Protein AF-A0A7V9KD60-F1 (afdb_monomer)

pLDDT: mean 79.86, std 10.66, range [52.03, 97.44]

Mean predicted aligned error: 8.96 Å

Secondary structure (DSSP, 8-state):
-HHHHHHHHHHHHHHHHHHHHHHHHHHHTTTTSHHHHHHHHHHHT-SSHHHHHHHHHHHHHHHHHHHHHHHHHHHHHHHHHHHHHHHHTT-

Radius of gyration: 18.86 Å; Cα contacts (8 Å, |Δi|>4): 21; chains: 1; bounding box: 43×29×52 Å

Foldseek 3Di:
DVVVVVVVVVCVVCVVVLVVVLVVVCVVVCVCPDVVVVLLVVLVPDPDPVSSVVSVVVSVVVVVVVSVVSSVVVVVVVVVVVVVVVVVVVD

Structure (mmCIF, N/CA/C/O backbone):
data_AF-A0A7V9KD60-F1
#
_entry.id   AF-A0A7V9KD60-F1
#
loop_
_atom_site.group_PDB
_atom_site.id
_atom_site.type_symbol
_atom_site.label_atom_id
_atom_site.label_alt_id
_atom_site.label_comp_id
_atom_site.label_asym_id
_atom_site.label_entity_id
_atom_site.label_seq_id
_atom_site.pdbx_PDB_ins_code
_atom_site.Cartn_x
_atom_site.Cartn_y
_atom_site.Cartn_z
_atom_site.occupancy
_atom_site.B_iso_or_equiv
_atom_site.auth_seq_id
_atom_site.auth_comp_id
_atom_site.auth_asym_id
_atom_site.auth_atom_id
_atom_site.pdbx_PDB_model_num
ATOM 1 N N . PRO A 1 1 ? 26.747 17.165 -9.756 1.00 65.50 1 PRO A N 1
ATOM 2 C CA . PRO A 1 1 ? 25.585 18.057 -9.506 1.00 65.50 1 PRO A CA 1
ATOM 3 C C . PRO A 1 1 ? 24.591 18.065 -10.678 1.00 65.50 1 PRO A C 1
ATOM 5 O O . PRO A 1 1 ? 23.490 17.560 -10.515 1.00 65.50 1 PRO A O 1
ATOM 8 N N . GLU A 1 2 ? 25.004 18.502 -11.872 1.00 76.25 2 GLU A N 1
ATOM 9 C CA . GLU A 1 2 ? 24.107 18.643 -13.040 1.00 76.25 2 GLU A CA 1
ATOM 10 C C . GLU A 1 2 ? 23.494 17.323 -13.541 1.00 76.25 2 GLU A C 1
ATOM 12 O O . GLU A 1 2 ? 22.331 17.281 -13.943 1.00 76.25 2 GLU A O 1
ATOM 17 N N . ARG A 1 3 ? 24.242 16.210 -13.477 1.00 67.44 3 ARG A N 1
ATOM 18 C CA . ARG A 1 3 ? 23.709 14.879 -13.829 1.00 67.44 3 ARG A CA 1
ATOM 19 C C . ARG A 1 3 ? 22.574 14.435 -12.902 1.00 67.44 3 ARG A C 1
ATOM 21 O O . ARG A 1 3 ? 21.594 13.873 -13.375 1.00 67.44 3 ARG A O 1
ATOM 28 N N . LEU A 1 4 ? 22.689 14.721 -11.604 1.00 57.81 4 LEU A N 1
ATOM 29 C CA . LEU A 1 4 ? 21.653 14.393 -10.622 1.00 57.81 4 LEU A CA 1
ATOM 30 C C . LEU A 1 4 ? 20.399 15.244 -10.851 1.00 57.81 4 LEU A C 1
ATOM 32 O O . LEU A 1 4 ? 19.296 14.717 -10.854 1.00 57.81 4 LEU A O 1
ATOM 36 N N . GLU A 1 5 ? 20.571 16.536 -11.112 1.00 70.19 5 GLU A N 1
ATOM 37 C CA . GLU A 1 5 ? 19.475 17.475 -11.377 1.00 70.19 5 GLU A CA 1
ATOM 38 C C . GLU A 1 5 ? 18.735 17.161 -12.693 1.00 70.19 5 GLU A C 1
ATOM 40 O O . GLU A 1 5 ? 17.516 17.303 -12.812 1.00 70.19 5 GLU A O 1
ATOM 45 N N . THR A 1 6 ? 19.465 16.674 -13.696 1.00 73.94 6 THR A N 1
ATOM 46 C CA . THR A 1 6 ? 18.881 16.183 -14.952 1.00 73.94 6 THR A CA 1
ATOM 47 C C . THR A 1 6 ? 18.100 14.889 -14.731 1.00 73.94 6 THR A C 1
ATOM 49 O O . THR A 1 6 ? 16.951 14.797 -15.160 1.00 73.94 6 THR A O 1
ATOM 52 N N . ALA A 1 7 ? 18.664 13.930 -13.990 1.00 64.81 7 ALA A N 1
ATOM 53 C CA . ALA A 1 7 ? 17.963 12.702 -13.621 1.00 64.81 7 ALA A CA 1
ATOM 54 C C . ALA A 1 7 ? 16.694 12.991 -12.798 1.00 64.81 7 ALA A C 1
ATOM 56 O O . ALA A 1 7 ? 15.634 12.443 -13.085 1.00 64.81 7 ALA A O 1
ATOM 57 N N . GLN A 1 8 ? 16.761 13.917 -11.838 1.00 63.34 8 GLN A N 1
ATOM 58 C CA . GLN A 1 8 ? 15.613 14.342 -11.033 1.00 63.34 8 GLN A CA 1
ATOM 59 C C . GLN A 1 8 ? 14.489 14.945 -11.884 1.00 63.34 8 GLN A C 1
ATOM 61 O O . GLN A 1 8 ? 13.327 14.646 -11.629 1.00 63.34 8 GLN A O 1
ATOM 66 N N . ARG A 1 9 ? 14.801 15.737 -12.919 1.00 74.25 9 ARG A N 1
ATOM 67 C CA . ARG A 1 9 ? 13.786 16.263 -13.853 1.00 74.25 9 ARG A CA 1
ATOM 68 C C . ARG A 1 9 ? 13.114 15.171 -14.676 1.00 74.25 9 ARG A C 1
ATOM 70 O O . ARG A 1 9 ? 11.895 15.195 -14.819 1.00 74.25 9 ARG A O 1
ATOM 77 N N . ILE A 1 10 ? 13.892 14.223 -15.196 1.00 72.75 10 ILE A N 1
ATOM 78 C CA . ILE A 1 10 ? 13.363 13.098 -15.981 1.00 72.75 10 ILE A CA 1
ATOM 79 C C . ILE A 1 10 ? 12.438 12.242 -15.110 1.00 72.75 10 ILE A C 1
ATOM 81 O O . ILE A 1 10 ? 11.313 11.934 -15.511 1.00 72.75 10 ILE A O 1
ATOM 85 N N . VAL A 1 11 ? 12.877 11.925 -13.888 1.00 64.81 11 VAL A N 1
ATOM 86 C CA . VAL A 1 11 ? 12.076 11.183 -12.910 1.00 64.81 11 VAL A CA 1
ATOM 87 C C . VAL A 1 11 ? 10.826 11.969 -12.530 1.00 64.81 11 VAL A C 1
ATOM 89 O O . VAL A 1 11 ? 9.744 11.407 -12.576 1.00 64.81 11 VAL A O 1
ATOM 92 N N . ALA A 1 12 ? 10.924 13.264 -12.227 1.00 66.50 12 ALA A N 1
ATOM 93 C CA . ALA A 1 12 ? 9.763 14.081 -11.870 1.00 66.50 12 ALA A CA 1
ATOM 94 C C . ALA A 1 12 ? 8.718 14.159 -12.998 1.00 66.50 12 ALA A C 1
ATOM 96 O O . ALA A 1 12 ? 7.521 14.179 -12.723 1.00 66.50 12 ALA A O 1
ATOM 97 N N . HIS A 1 13 ? 9.157 14.171 -14.260 1.00 72.31 13 HIS A N 1
ATOM 98 C CA . HIS A 1 13 ? 8.259 14.177 -15.414 1.00 72.31 13 HIS A CA 1
ATOM 99 C C . HIS A 1 13 ? 7.587 12.814 -15.649 1.00 72.31 13 HIS A C 1
ATOM 101 O O . HIS A 1 13 ? 6.424 12.757 -16.043 1.00 72.31 13 HIS A O 1
ATOM 107 N N . SER A 1 14 ? 8.304 11.723 -15.367 1.00 70.75 14 SER A N 1
ATOM 108 C CA . SER A 1 14 ? 7.854 10.348 -15.638 1.00 70.75 14 SER A CA 1
ATOM 109 C C . SER A 1 14 ? 7.128 9.704 -14.449 1.00 70.75 14 SER A C 1
ATOM 111 O O . SER A 1 14 ? 6.290 8.824 -14.629 1.00 70.75 14 SER A O 1
ATOM 113 N N . ALA A 1 15 ? 7.392 10.159 -13.222 1.00 68.31 15 ALA A N 1
ATOM 114 C CA . ALA A 1 15 ? 6.832 9.607 -11.989 1.00 68.31 15 ALA A CA 1
ATOM 115 C C . ALA A 1 15 ? 5.292 9.540 -11.980 1.00 68.31 15 ALA A C 1
ATOM 117 O O . ALA A 1 15 ? 4.761 8.502 -11.589 1.00 68.31 15 ALA A O 1
ATOM 118 N N . PRO A 1 16 ? 4.537 10.548 -12.466 1.00 73.94 16 PRO A N 1
ATOM 119 C CA . PRO A 1 16 ? 3.077 10.455 -12.525 1.00 73.94 16 PRO A CA 1
ATOM 120 C C . PRO A 1 16 ? 2.565 9.379 -13.494 1.00 73.94 16 PRO A C 1
ATOM 122 O O . PRO A 1 16 ? 1.491 8.818 -13.286 1.00 73.94 16 PRO A O 1
ATOM 125 N N . GLN A 1 17 ? 3.298 9.104 -14.577 1.00 71.50 17 GLN A N 1
ATOM 126 C CA . GLN A 1 17 ? 2.960 8.033 -15.521 1.00 71.50 17 GLN A CA 1
ATOM 127 C C . GLN A 1 17 ? 3.252 6.664 -14.904 1.00 71.50 17 GLN A C 1
ATOM 129 O O . GLN A 1 17 ? 2.404 5.779 -14.962 1.00 71.50 17 GLN A O 1
ATOM 134 N N . LEU A 1 18 ? 4.402 6.526 -14.241 1.00 69.75 18 LEU A N 1
ATOM 135 C CA . LEU A 1 18 ? 4.785 5.307 -13.527 1.00 69.75 18 LEU A CA 1
ATOM 136 C C . LEU A 1 18 ? 3.814 4.977 -12.390 1.00 69.75 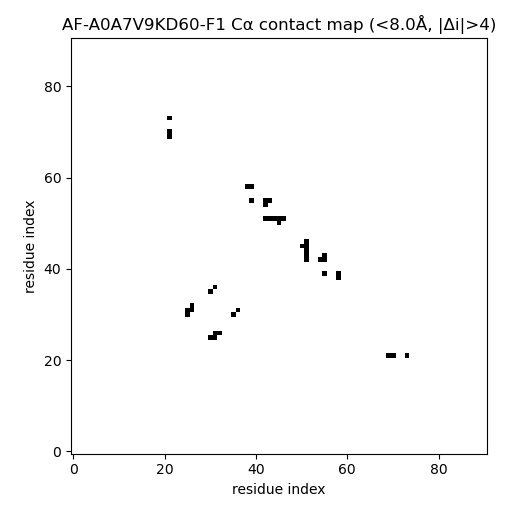18 LEU A C 1
ATOM 138 O O . LEU A 1 18 ? 3.421 3.825 -12.246 1.00 69.75 18 LEU A O 1
ATOM 142 N N . GLN A 1 19 ? 3.364 5.981 -11.632 1.00 70.44 19 GLN A N 1
ATOM 143 C CA . GLN A 1 19 ? 2.361 5.792 -10.582 1.00 70.44 19 GLN A CA 1
ATOM 144 C C . GLN A 1 19 ? 1.035 5.257 -11.139 1.00 70.44 19 GLN A C 1
ATOM 146 O O . GLN A 1 19 ? 0.404 4.419 -10.503 1.00 70.44 19 GLN A O 1
ATOM 151 N N . ARG A 1 20 ? 0.607 5.714 -12.324 1.00 76.56 20 ARG A N 1
ATOM 152 C CA . ARG A 1 20 ? -0.615 5.204 -12.967 1.00 76.56 20 ARG A CA 1
ATOM 153 C C . ARG A 1 20 ? -0.476 3.742 -13.379 1.00 76.56 20 ARG A C 1
ATOM 155 O O . ARG A 1 20 ? -1.338 2.949 -13.028 1.00 76.56 20 ARG A O 1
ATOM 162 N N . ILE A 1 21 ? 0.629 3.385 -14.032 1.00 76.12 21 ILE A N 1
ATOM 163 C CA . ILE A 1 21 ? 0.913 1.996 -14.431 1.00 76.12 21 ILE A CA 1
ATOM 164 C C . ILE A 1 21 ? 0.988 1.086 -13.201 1.00 76.12 21 ILE A C 1
ATOM 166 O O . ILE A 1 21 ? 0.450 -0.016 -13.206 1.00 76.12 21 ILE A O 1
ATOM 170 N N . LEU A 1 22 ? 1.625 1.558 -12.127 1.00 71.56 22 LEU A N 1
ATOM 171 C CA . LEU A 1 22 ? 1.695 0.830 -10.866 1.00 71.56 22 LEU A CA 1
ATOM 172 C C . LEU A 1 22 ? 0.300 0.585 -10.275 1.00 71.56 22 LEU A C 1
ATOM 174 O O . LEU A 1 22 ? 0.010 -0.533 -9.863 1.00 71.56 22 LEU A O 1
ATOM 178 N N . ASN A 1 23 ? -0.566 1.600 -10.260 1.00 73.75 23 ASN A N 1
ATOM 179 C CA . ASN A 1 23 ? -1.940 1.449 -9.780 1.00 73.75 23 ASN A CA 1
ATOM 180 C C . ASN A 1 23 ? -2.721 0.430 -10.623 1.00 73.75 23 ASN A C 1
ATOM 182 O O . ASN A 1 23 ? -3.359 -0.454 -10.061 1.00 73.75 23 ASN A O 1
ATOM 186 N N . GLU A 1 24 ? -2.616 0.502 -11.952 1.00 76.81 24 GLU A N 1
ATOM 187 C CA . GLU A 1 24 ? -3.251 -0.458 -12.865 1.00 76.81 24 GLU A CA 1
ATOM 188 C C . GLU A 1 24 ? -2.736 -1.888 -12.636 1.00 76.81 24 GLU A C 1
ATOM 190 O O . GLU A 1 24 ? -3.519 -2.835 -12.614 1.00 76.81 24 GLU A O 1
ATOM 195 N N . ALA A 1 25 ? -1.431 -2.062 -12.404 1.00 72.12 25 ALA A N 1
ATOM 196 C CA . ALA A 1 25 ? -0.839 -3.365 -12.103 1.00 72.12 25 ALA A CA 1
ATOM 197 C C . ALA A 1 25 ? -1.310 -3.927 -10.749 1.00 72.12 25 ALA A C 1
ATOM 199 O O . ALA A 1 25 ? -1.567 -5.126 -10.634 1.00 72.12 25 ALA A O 1
ATOM 200 N N . LEU A 1 26 ? -1.444 -3.071 -9.731 1.00 73.12 26 LEU A N 1
ATOM 201 C CA . LEU A 1 26 ? -1.965 -3.447 -8.413 1.00 73.12 26 LEU A CA 1
ATOM 202 C C . LEU A 1 26 ? -3.445 -3.853 -8.477 1.00 73.12 26 LEU A C 1
ATOM 204 O O . LEU A 1 26 ? -3.838 -4.825 -7.828 1.00 73.12 26 LEU A O 1
ATOM 208 N N . GLU A 1 27 ? -4.250 -3.149 -9.277 1.00 74.50 27 GLU A N 1
ATOM 209 C CA . GLU A 1 27 ? -5.648 -3.506 -9.546 1.00 74.50 27 GLU A CA 1
ATOM 210 C C . GLU A 1 27 ? -5.754 -4.825 -10.326 1.00 74.50 27 GLU A C 1
ATOM 212 O O . GLU A 1 27 ? -6.496 -5.720 -9.919 1.00 74.50 27 GLU A O 1
ATOM 217 N N . ALA A 1 28 ? -4.978 -4.987 -11.403 1.00 74.75 28 ALA A N 1
ATOM 218 C CA . ALA A 1 28 ? -4.984 -6.190 -12.238 1.00 74.75 28 ALA A CA 1
ATOM 219 C C . ALA A 1 28 ? -4.494 -7.444 -11.497 1.00 74.75 28 ALA A C 1
ATOM 221 O O . ALA A 1 28 ? -4.953 -8.549 -11.779 1.00 74.75 28 ALA A O 1
ATOM 222 N N . GLY A 1 29 ? -3.576 -7.284 -10.541 1.00 70.31 29 GLY A N 1
ATOM 223 C CA . GLY A 1 29 ? -3.103 -8.365 -9.677 1.00 70.31 29 GLY A CA 1
ATOM 224 C C . GLY A 1 29 ? -4.070 -8.751 -8.553 1.00 70.31 29 GLY A C 1
ATOM 225 O O . GLY A 1 29 ? -3.698 -9.570 -7.716 1.00 70.31 29 GLY A O 1
ATOM 226 N N . GLU A 1 30 ? -5.261 -8.140 -8.486 1.00 71.69 30 GLU A N 1
ATOM 227 C CA . GLU A 1 30 ? -6.228 -8.268 -7.383 1.00 71.69 30 GLU A CA 1
ATOM 228 C C . GLU A 1 30 ? -5.609 -8.028 -5.992 1.00 71.69 30 GLU A C 1
ATOM 230 O O . GLU A 1 30 ? -6.093 -8.537 -4.976 1.00 71.69 30 GLU A O 1
ATOM 235 N N . TRP A 1 31 ? -4.542 -7.225 -5.909 1.00 68.31 31 TRP A N 1
ATOM 236 C CA . TRP A 1 31 ? -3.791 -7.052 -4.662 1.00 68.31 31 TRP A CA 1
ATOM 237 C C . TRP A 1 31 ? -4.6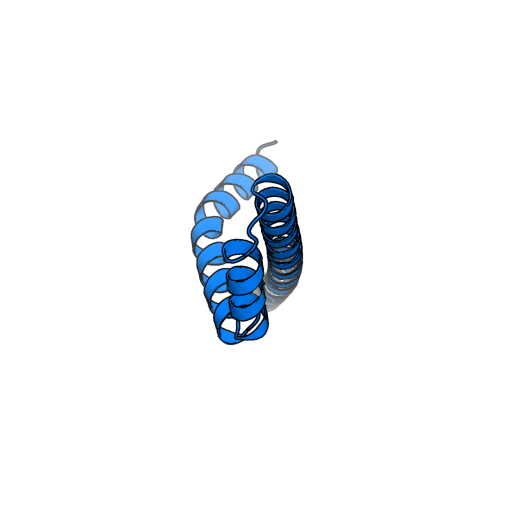30 -6.354 -3.578 1.00 68.31 31 TRP A C 1
ATOM 239 O O . TRP A 1 31 ? -4.502 -6.645 -2.387 1.00 68.31 31 TRP A O 1
ATOM 249 N N . PHE A 1 32 ? -5.561 -5.495 -4.003 1.00 72.56 32 PHE A N 1
ATOM 250 C CA . PHE A 1 32 ? -6.596 -4.867 -3.171 1.00 72.56 32 PHE A CA 1
ATOM 251 C C . PHE A 1 32 ? -7.977 -5.519 -3.344 1.00 72.56 32 PHE A C 1
ATOM 253 O O . PHE A 1 32 ? -9.010 -4.862 -3.231 1.00 72.56 32 PHE A O 1
ATOM 260 N N . GLY A 1 33 ? -8.004 -6.819 -3.641 1.00 75.94 33 GLY A N 1
ATOM 261 C CA . GLY A 1 33 ? -9.221 -7.578 -3.910 1.00 75.94 33 GLY A CA 1
ATOM 262 C C . GLY A 1 33 ? -10.076 -7.888 -2.673 1.00 75.94 33 GLY A C 1
ATOM 263 O O . GLY A 1 33 ? -10.076 -7.194 -1.653 1.00 75.94 33 GLY A O 1
ATOM 264 N N . SER A 1 34 ? -10.833 -8.984 -2.755 1.00 76.69 34 SER A N 1
ATOM 265 C CA . SER A 1 34 ? -11.879 -9.350 -1.783 1.00 76.69 34 SER A CA 1
ATOM 266 C C . SER A 1 34 ? -11.401 -9.448 -0.325 1.00 76.69 34 SER A C 1
ATOM 268 O O . SER A 1 34 ? -12.135 -9.065 0.588 1.00 76.69 34 SER A O 1
ATOM 270 N N . ALA A 1 35 ? -10.165 -9.897 -0.089 1.00 76.94 35 ALA A N 1
ATOM 271 C CA . ALA A 1 35 ? -9.579 -9.982 1.248 1.00 76.94 35 ALA A CA 1
ATOM 272 C C . ALA A 1 35 ? -9.318 -8.598 1.871 1.00 76.94 35 ALA A C 1
ATOM 274 O O . ALA A 1 35 ? -9.606 -8.392 3.052 1.00 76.94 35 ALA A O 1
ATOM 275 N N . HIS A 1 36 ? -8.832 -7.637 1.079 1.00 83.69 36 HIS A N 1
ATOM 276 C CA . HIS A 1 36 ? -8.634 -6.259 1.529 1.00 83.69 36 HIS A CA 1
ATOM 277 C C . HIS A 1 36 ? -9.984 -5.592 1.824 1.00 83.69 36 HIS A C 1
ATOM 279 O O . HIS A 1 36 ? -10.167 -5.025 2.900 1.00 83.69 36 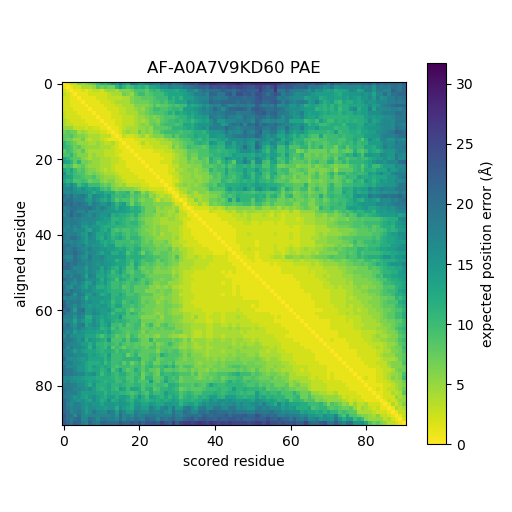HIS A O 1
ATOM 285 N N . ALA A 1 37 ? -10.969 -5.754 0.934 1.00 85.81 37 ALA A N 1
ATOM 286 C CA . ALA A 1 37 ? -12.322 -5.239 1.146 1.00 85.81 37 ALA A CA 1
ATOM 287 C C . ALA A 1 37 ? -12.963 -5.788 2.436 1.00 85.81 37 ALA A C 1
ATOM 289 O O . ALA A 1 37 ? -13.554 -5.032 3.209 1.00 85.81 37 ALA A O 1
ATOM 290 N N . ALA A 1 38 ? -12.798 -7.087 2.714 1.00 87.50 38 ALA A N 1
ATOM 291 C CA . ALA A 1 38 ? -13.253 -7.695 3.961 1.00 87.50 38 ALA A CA 1
ATOM 292 C C . ALA A 1 38 ? -12.535 -7.101 5.184 1.00 87.50 38 ALA A C 1
ATOM 294 O O . ALA A 1 38 ? -13.183 -6.796 6.185 1.00 87.50 38 ALA A O 1
ATOM 295 N N . ALA A 1 39 ? -11.220 -6.887 5.107 1.00 88.06 39 ALA A N 1
ATOM 296 C CA . ALA A 1 39 ? -10.444 -6.299 6.196 1.00 88.06 39 ALA A CA 1
ATOM 297 C C . ALA A 1 39 ? -10.845 -4.840 6.485 1.00 88.06 39 ALA A C 1
ATOM 299 O O . ALA A 1 39 ? -10.981 -4.460 7.651 1.00 88.06 39 ALA A O 1
ATOM 300 N N . VAL A 1 40 ? -11.120 -4.048 5.443 1.00 92.75 40 VAL A N 1
ATOM 301 C CA . VAL A 1 40 ? -11.652 -2.681 5.564 1.00 92.75 40 VAL A CA 1
ATOM 302 C C . VAL A 1 40 ? -13.029 -2.688 6.231 1.00 92.75 40 VAL A C 1
ATOM 304 O O . VAL A 1 40 ? -13.253 -1.928 7.172 1.00 92.75 40 VAL A O 1
ATOM 307 N N . LEU A 1 41 ? -13.933 -3.578 5.808 1.00 93.56 41 LEU A N 1
ATOM 308 C CA . LEU A 1 41 ? -15.256 -3.750 6.422 1.00 93.56 41 LEU A CA 1
ATOM 309 C C . LEU A 1 41 ? -15.161 -4.109 7.910 1.00 93.56 41 LEU A C 1
ATOM 311 O O . LEU A 1 41 ? -15.874 -3.534 8.731 1.00 93.56 41 LEU A O 1
ATOM 315 N N . GLN A 1 42 ? -14.253 -5.019 8.268 1.00 92.56 42 GLN A N 1
ATOM 316 C CA . GLN A 1 42 ? -14.011 -5.410 9.660 1.00 92.56 42 GLN A CA 1
ATOM 317 C C . GLN A 1 42 ? -13.473 -4.244 10.499 1.00 92.56 42 GLN A C 1
ATOM 319 O O . GLN A 1 42 ? -13.955 -3.997 11.606 1.00 92.56 42 GLN A O 1
ATOM 324 N N . ALA A 1 43 ? -12.504 -3.489 9.974 1.00 93.50 43 ALA A N 1
ATOM 325 C CA . ALA A 1 43 ? -11.981 -2.311 10.658 1.00 93.50 43 ALA A CA 1
ATOM 326 C C . ALA A 1 43 ? -13.076 -1.247 10.844 1.00 93.50 43 ALA A C 1
ATOM 328 O O . ALA A 1 43 ? -13.271 -0.760 11.954 1.00 93.50 43 ALA A O 1
AT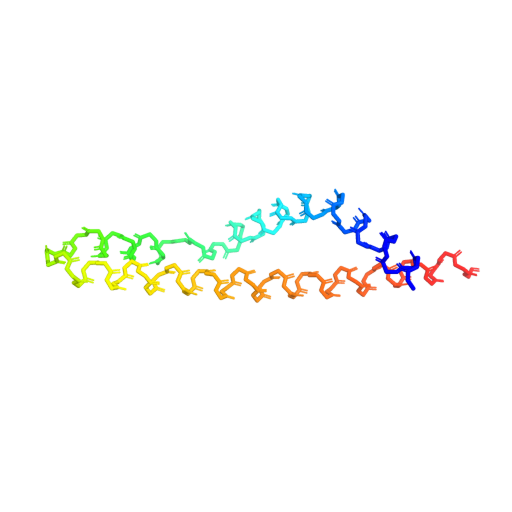OM 329 N N . ALA A 1 44 ? -13.850 -0.943 9.799 1.00 93.69 44 ALA A N 1
ATOM 330 C CA . ALA A 1 44 ? -14.933 0.038 9.854 1.00 93.69 44 ALA A CA 1
ATOM 331 C C . ALA A 1 44 ? -16.054 -0.357 10.832 1.00 93.69 44 ALA A C 1
ATOM 333 O O . ALA A 1 44 ? -16.586 0.504 11.532 1.00 93.69 44 ALA A O 1
ATOM 334 N N . GLY A 1 45 ? -16.383 -1.651 10.912 1.00 94.69 45 GLY A N 1
ATOM 335 C CA . GLY A 1 45 ? -17.396 -2.196 11.819 1.00 94.69 45 GLY A CA 1
ATOM 336 C C . GLY A 1 45 ? -16.947 -2.355 13.275 1.00 94.69 45 GLY A C 1
ATOM 337 O O . GLY A 1 45 ? -17.757 -2.730 14.121 1.00 94.69 45 GLY A O 1
ATOM 338 N N . THR A 1 46 ? -15.678 -2.082 13.593 1.00 97.00 46 THR A N 1
ATOM 339 C CA . THR A 1 46 ? -15.159 -2.183 14.964 1.00 97.00 46 THR A CA 1
ATOM 340 C C . THR A 1 46 ? -15.826 -1.129 15.848 1.00 97.00 46 THR A C 1
ATOM 342 O O . THR A 1 46 ? -15.783 0.057 15.528 1.00 97.00 46 THR A O 1
ATOM 345 N N . ALA A 1 47 ? -16.455 -1.548 16.951 1.00 95.75 47 ALA A N 1
ATOM 346 C CA . ALA A 1 47 ? -17.257 -0.664 17.799 1.00 95.75 47 ALA A CA 1
ATOM 347 C C . ALA A 1 47 ? -16.400 0.351 18.572 1.00 95.75 47 ALA A C 1
ATOM 349 O O . ALA A 1 47 ? -16.689 1.552 18.546 1.00 95.75 47 ALA A O 1
ATOM 350 N N . ASP A 1 48 ? -15.326 -0.120 19.209 1.00 97.38 48 ASP A N 1
ATOM 351 C CA . ASP A 1 48 ? -14.409 0.731 19.962 1.00 97.38 48 ASP A CA 1
ATOM 352 C C . ASP A 1 48 ? -13.663 1.704 19.025 1.00 97.38 48 ASP A C 1
ATOM 354 O O . ASP A 1 48 ? -13.003 1.261 18.078 1.00 97.38 48 ASP A O 1
ATOM 358 N N . PRO A 1 49 ? -13.769 3.031 19.235 1.00 95.75 49 PRO A N 1
ATOM 359 C CA . PRO A 1 49 ? -13.071 4.011 18.413 1.00 95.75 49 PRO A CA 1
ATOM 360 C C . PRO A 1 49 ? -11.546 3.879 18.418 1.00 95.75 49 PRO A C 1
ATOM 362 O O . PRO A 1 49 ? -10.933 4.126 17.376 1.00 95.75 49 PRO A O 1
ATOM 365 N N . GLU A 1 50 ? -10.934 3.503 19.543 1.00 97.31 50 GLU A N 1
ATOM 366 C CA . GLU A 1 50 ? -9.476 3.364 19.625 1.00 97.31 50 GLU A CA 1
ATOM 367 C C . GLU A 1 50 ? -8.996 2.121 18.875 1.00 97.31 50 GLU A C 1
ATOM 369 O O . GLU A 1 50 ? -8.102 2.219 18.028 1.00 97.31 50 GLU A O 1
ATOM 374 N N . GLU A 1 51 ? -9.647 0.975 19.090 1.00 96.12 51 GLU A N 1
ATOM 375 C CA . GLU A 1 51 ? -9.374 -0.251 18.340 1.00 96.12 51 GLU A CA 1
ATOM 376 C C . GLU A 1 51 ? -9.609 -0.063 16.833 1.00 96.12 51 GLU A C 1
ATOM 378 O O . GLU A 1 51 ? -8.780 -0.470 16.013 1.00 96.12 51 GLU A O 1
ATOM 383 N N . ARG A 1 52 ? -10.697 0.613 16.444 1.00 97.44 52 ARG A N 1
ATOM 384 C CA . ARG A 1 52 ? -10.985 0.938 15.040 1.00 97.44 52 ARG A CA 1
ATOM 385 C C . ARG A 1 52 ? -9.859 1.757 14.418 1.00 97.44 52 ARG A C 1
ATOM 387 O O . ARG A 1 52 ? -9.392 1.432 13.326 1.00 97.44 52 ARG A O 1
ATOM 394 N N . LEU A 1 53 ? -9.397 2.798 15.109 1.00 96.81 53 LEU A N 1
ATOM 395 C CA . LEU A 1 53 ? -8.302 3.636 14.629 1.00 96.81 53 LEU A CA 1
ATOM 396 C C . LEU A 1 53 ? -6.992 2.847 14.506 1.00 96.81 53 LEU A C 1
ATOM 398 O O . LEU A 1 53 ? -6.270 3.018 13.522 1.00 96.81 53 LEU A O 1
ATOM 402 N N . ALA A 1 54 ? -6.689 1.973 15.468 1.00 96.44 54 ALA A N 1
ATOM 403 C CA . ALA A 1 54 ? -5.516 1.107 15.411 1.00 96.44 54 ALA A CA 1
ATOM 404 C C . ALA A 1 54 ? -5.568 0.168 14.195 1.00 96.44 54 ALA A C 1
ATOM 406 O O . ALA A 1 54 ? -4.607 0.109 13.429 1.00 96.44 54 ALA A O 1
ATOM 407 N N . ARG A 1 55 ? -6.711 -0.486 13.954 1.00 95.00 55 ARG A N 1
ATOM 408 C CA . ARG A 1 55 ? -6.917 -1.373 12.797 1.00 95.00 55 ARG A CA 1
ATOM 409 C C . ARG A 1 55 ? -6.764 -0.639 11.467 1.00 95.00 55 ARG A C 1
ATOM 411 O O . ARG A 1 55 ? -6.066 -1.128 10.583 1.00 95.00 55 ARG A O 1
ATOM 418 N N . VAL A 1 56 ? -7.357 0.548 11.336 1.00 95.06 56 VAL A N 1
ATOM 419 C CA . VAL A 1 56 ? -7.215 1.376 10.126 1.00 95.06 56 VAL A CA 1
ATOM 420 C C . VAL A 1 56 ? -5.754 1.773 9.896 1.00 95.06 56 VAL A C 1
ATOM 422 O O . VAL A 1 56 ? -5.264 1.677 8.774 1.00 95.06 56 VAL A O 1
ATOM 425 N N . ARG A 1 57 ? -5.021 2.167 10.945 1.00 95.62 57 ARG A N 1
ATOM 426 C CA . ARG A 1 57 ? -3.589 2.500 10.831 1.00 95.62 57 ARG A CA 1
ATOM 427 C C . ARG A 1 57 ? -2.752 1.312 10.370 1.00 95.62 57 ARG A C 1
ATOM 429 O O . ARG A 1 57 ? -1.862 1.499 9.545 1.00 95.62 57 ARG A O 1
ATOM 436 N N . THR A 1 58 ? -3.038 0.116 10.879 1.00 93.44 58 THR A N 1
ATOM 437 C CA . THR A 1 58 ? -2.369 -1.110 10.431 1.00 93.44 58 THR A CA 1
ATOM 438 C C . THR A 1 58 ? -2.631 -1.368 8.952 1.00 93.44 58 THR A C 1
ATOM 440 O O . THR A 1 58 ? -1.674 -1.558 8.208 1.00 93.44 58 THR A O 1
ATOM 443 N N . LEU A 1 59 ? -3.889 -1.278 8.506 1.00 92.50 59 LEU A N 1
ATOM 444 C CA . LEU A 1 59 ? -4.239 -1.459 7.092 1.00 92.50 59 LEU A CA 1
ATOM 445 C C . LEU A 1 59 ? -3.483 -0.484 6.181 1.00 92.50 59 LEU A C 1
ATOM 447 O O . LEU A 1 59 ? -2.871 -0.914 5.208 1.00 92.50 59 LEU A O 1
ATOM 451 N N . ILE A 1 60 ? -3.444 0.803 6.540 1.00 92.50 60 ILE A N 1
ATOM 452 C CA . ILE A 1 60 ? -2.710 1.827 5.778 1.00 92.50 60 ILE A CA 1
ATOM 453 C C . ILE A 1 60 ? -1.208 1.518 5.740 1.00 92.50 60 ILE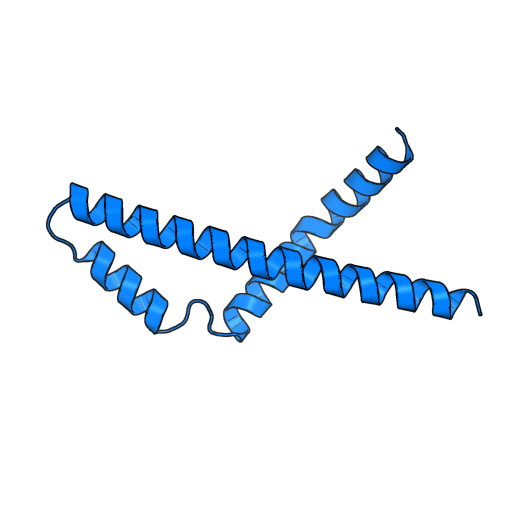 A C 1
ATOM 455 O O . ILE A 1 60 ? -0.566 1.667 4.699 1.00 92.50 60 ILE A O 1
ATOM 459 N N . ALA A 1 61 ? -0.623 1.097 6.864 1.00 90.62 61 ALA A N 1
ATOM 460 C CA . ALA A 1 61 ? 0.799 0.776 6.931 1.00 90.62 61 ALA A CA 1
ATOM 461 C C . ALA A 1 61 ? 1.159 -0.428 6.047 1.00 90.62 61 ALA A C 1
ATOM 463 O O . ALA A 1 61 ? 2.213 -0.430 5.405 1.00 90.62 61 ALA A O 1
ATOM 464 N N . ASP A 1 62 ? 0.286 -1.432 6.000 1.00 86.50 62 ASP A N 1
ATOM 465 C CA . ASP A 1 62 ? 0.487 -2.631 5.192 1.00 86.50 62 ASP A CA 1
ATOM 466 C C . ASP A 1 62 ? 0.318 -2.338 3.699 1.00 86.50 62 ASP A C 1
ATOM 468 O O . ASP A 1 62 ? 1.190 -2.697 2.907 1.00 86.50 62 ASP A O 1
ATOM 472 N N . GLU A 1 63 ? -0.714 -1.586 3.322 1.00 86.69 63 GLU A N 1
ATOM 473 C CA . GLU A 1 63 ? -0.916 -1.102 1.951 1.00 86.69 63 GLU A CA 1
ATOM 474 C C . GLU A 1 63 ? 0.249 -0.229 1.465 1.00 86.69 63 GLU A C 1
ATOM 476 O O . GLU A 1 63 ? 0.725 -0.387 0.337 1.00 86.69 63 GLU A O 1
ATOM 481 N N . THR A 1 64 ? 0.777 0.638 2.332 1.00 87.62 64 THR A N 1
ATOM 482 C CA . THR A 1 64 ? 1.944 1.472 2.010 1.00 87.62 64 THR A CA 1
ATOM 483 C C . THR A 1 64 ? 3.182 0.614 1.758 1.00 87.62 64 THR A C 1
ATOM 485 O O . THR A 1 64 ? 3.887 0.824 0.770 1.00 87.62 64 THR A O 1
ATOM 488 N N . ARG A 1 65 ? 3.453 -0.377 2.622 1.00 83.88 65 ARG A N 1
ATOM 489 C CA . ARG A 1 65 ? 4.590 -1.298 2.450 1.00 83.88 65 ARG A CA 1
ATOM 490 C C . ARG A 1 65 ? 4.489 -2.084 1.152 1.00 83.88 65 ARG A C 1
ATOM 492 O O . ARG A 1 65 ? 5.474 -2.173 0.426 1.00 83.88 65 ARG A O 1
ATOM 499 N N . VAL A 1 66 ? 3.312 -2.629 0.863 1.00 81.06 66 VAL A N 1
ATOM 500 C CA . VAL A 1 66 ? 3.037 -3.345 -0.385 1.00 81.06 66 VAL A CA 1
ATOM 501 C C . VAL A 1 66 ? 3.289 -2.440 -1.584 1.00 81.06 66 VAL A C 1
ATOM 503 O O . VAL A 1 66 ? 4.068 -2.797 -2.462 1.00 81.06 66 VAL A O 1
ATOM 506 N N . SER A 1 67 ? 2.691 -1.250 -1.599 1.00 81.31 67 SER A N 1
ATOM 507 C CA . SER A 1 67 ? 2.821 -0.308 -2.713 1.00 81.31 67 SER A CA 1
ATOM 508 C C . SER A 1 67 ? 4.278 0.088 -2.950 1.00 81.31 67 SER A C 1
ATOM 510 O O . SER A 1 67 ? 4.726 0.145 -4.094 1.00 81.31 67 SER A O 1
ATOM 512 N N . MET A 1 68 ? 5.051 0.295 -1.877 1.00 85.25 68 MET A N 1
ATOM 513 C CA . MET A 1 68 ? 6.491 0.541 -1.974 1.00 85.25 68 MET A CA 1
ATOM 514 C C . MET A 1 68 ? 7.248 -0.658 -2.554 1.00 85.25 68 MET A C 1
ATOM 516 O O . MET A 1 68 ? 8.082 -0.463 -3.435 1.00 85.25 68 MET A O 1
ATOM 520 N N . LEU A 1 69 ? 6.968 -1.886 -2.100 1.00 77.44 69 LEU A N 1
ATOM 521 C CA . LEU A 1 69 ? 7.621 -3.094 -2.619 1.00 77.44 69 LEU A CA 1
ATOM 522 C C . LEU A 1 69 ? 7.348 -3.285 -4.113 1.00 77.44 69 LEU A C 1
ATOM 524 O O . LEU A 1 69 ? 8.285 -3.523 -4.875 1.00 77.44 69 LEU A O 1
ATOM 528 N N . VAL A 1 70 ? 6.092 -3.134 -4.537 1.00 78.94 70 VAL A N 1
ATOM 529 C CA . VAL A 1 70 ? 5.722 -3.254 -5.952 1.00 78.94 70 VAL A CA 1
ATOM 530 C C . VAL A 1 70 ? 6.348 -2.120 -6.764 1.00 78.94 70 VAL A C 1
ATOM 532 O O . VAL A 1 70 ? 6.954 -2.383 -7.799 1.00 78.94 70 VAL A O 1
ATOM 535 N N . GLY A 1 71 ? 6.302 -0.877 -6.277 1.00 80.81 71 GLY A N 1
ATOM 536 C CA . GLY A 1 71 ? 6.935 0.261 -6.946 1.00 80.81 71 GLY A CA 1
ATOM 537 C C . GLY A 1 71 ? 8.446 0.085 -7.140 1.00 80.81 71 GLY A C 1
ATOM 538 O O . GLY A 1 71 ? 8.962 0.379 -8.216 1.00 80.81 71 GLY A O 1
ATOM 539 N N . VAL A 1 72 ? 9.155 -0.445 -6.137 1.00 84.19 72 VAL A N 1
ATOM 540 C CA . VAL A 1 72 ? 10.592 -0.755 -6.238 1.00 84.19 72 VAL A CA 1
ATOM 541 C C . VAL A 1 72 ? 10.846 -1.882 -7.236 1.00 84.19 72 VAL A C 1
ATOM 543 O O . VAL A 1 72 ? 11.730 -1.743 -8.076 1.00 84.19 72 VAL A O 1
ATOM 546 N N . ALA A 1 73 ? 10.077 -2.972 -7.182 1.00 76.19 73 ALA A N 1
ATOM 547 C CA . ALA A 1 73 ? 10.240 -4.100 -8.098 1.00 76.19 73 ALA A CA 1
ATOM 548 C C . ALA A 1 73 ? 10.020 -3.682 -9.561 1.00 76.19 73 ALA A C 1
ATOM 550 O O . ALA A 1 73 ? 10.865 -3.949 -10.412 1.00 76.19 73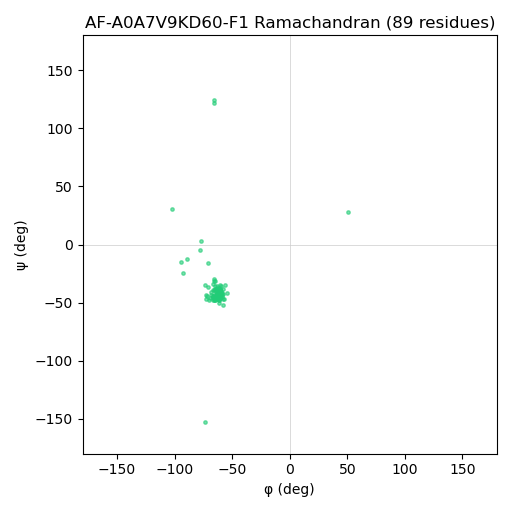 ALA A O 1
ATOM 551 N N . VAL A 1 74 ? 8.932 -2.955 -9.835 1.00 78.50 74 VAL A N 1
ATOM 552 C CA . VAL A 1 74 ? 8.628 -2.425 -11.172 1.00 78.50 74 VAL A CA 1
ATOM 553 C C . VAL A 1 74 ? 9.697 -1.428 -11.622 1.00 78.50 74 VAL A C 1
ATOM 555 O O . VAL A 1 74 ? 10.137 -1.478 -12.766 1.00 78.50 74 VAL A O 1
ATOM 558 N N . GLY A 1 75 ? 10.142 -0.535 -10.734 1.00 80.19 75 GLY A N 1
ATOM 559 C CA . GLY A 1 75 ? 11.174 0.452 -11.053 1.00 80.19 75 GLY A CA 1
ATOM 560 C C . GLY A 1 75 ? 12.528 -0.174 -11.398 1.00 80.19 75 GLY A C 1
ATOM 561 O O . GLY A 1 75 ? 13.182 0.281 -12.336 1.00 80.19 75 GLY A O 1
ATOM 562 N N . LEU A 1 76 ? 12.935 -1.221 -10.673 1.00 76.06 76 LEU A N 1
ATOM 563 C CA . LEU A 1 76 ? 14.159 -1.974 -10.962 1.00 76.06 76 LEU A CA 1
ATOM 564 C C . LEU A 1 76 ? 14.068 -2.688 -12.311 1.00 76.06 76 LEU A C 1
ATOM 566 O O . LEU A 1 76 ? 14.978 -2.556 -13.126 1.00 76.06 76 LEU A O 1
ATOM 570 N N . GLU A 1 77 ? 12.957 -3.379 -12.567 1.00 76.88 77 GLU A N 1
ATOM 571 C CA . GLU A 1 77 ? 12.756 -4.109 -13.819 1.00 76.88 77 GLU A CA 1
ATOM 572 C C . GLU A 1 77 ? 12.715 -3.168 -15.027 1.00 76.88 77 GLU A C 1
ATOM 574 O O . GLU A 1 77 ? 13.386 -3.400 -16.030 1.00 76.88 77 GLU A O 1
ATOM 579 N N . LEU A 1 78 ? 12.010 -2.039 -14.912 1.00 78.06 78 LEU A N 1
ATOM 580 C CA . LE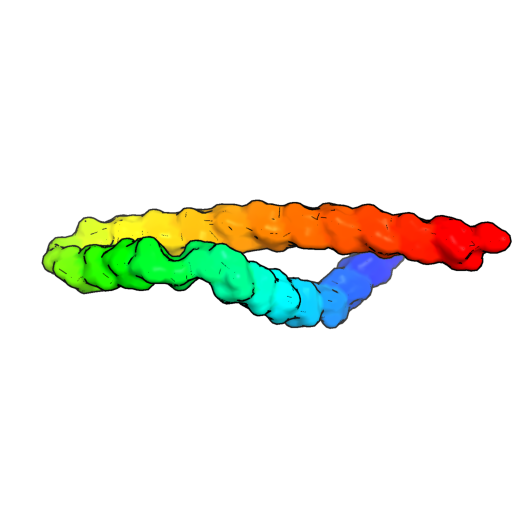U A 1 78 ? 12.010 -1.016 -15.954 1.00 78.06 78 LEU A CA 1
ATOM 581 C C . LEU A 1 78 ? 13.418 -0.453 -16.192 1.00 78.06 78 LEU A C 1
ATOM 583 O O . LEU A 1 78 ? 1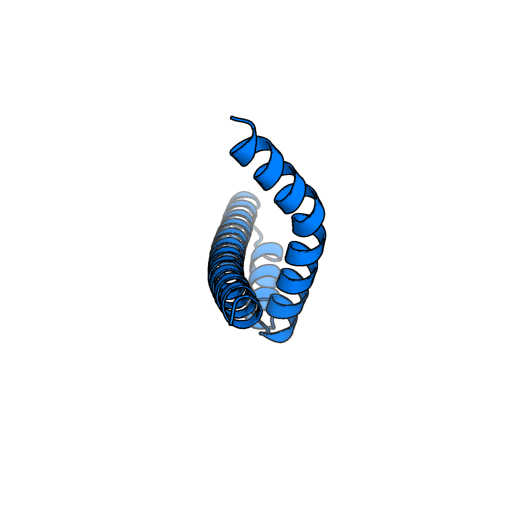3.797 -0.206 -17.334 1.00 78.06 78 LEU A O 1
ATOM 587 N N . GLY A 1 79 ? 14.197 -0.262 -15.125 1.00 81.88 79 GLY A N 1
ATOM 588 C CA . GLY A 1 79 ? 15.593 0.153 -15.223 1.00 81.88 79 GLY A CA 1
ATOM 589 C C . GLY A 1 79 ? 16.441 -0.829 -16.032 1.00 81.88 79 GLY A C 1
ATOM 590 O O . GLY A 1 79 ? 17.191 -0.393 -16.903 1.00 81.88 79 GLY A O 1
ATOM 591 N N . HIS A 1 80 ? 16.288 -2.134 -15.792 1.00 77.00 80 HIS A N 1
ATOM 592 C CA . HIS A 1 80 ? 16.961 -3.172 -16.578 1.00 77.00 80 HIS A CA 1
ATOM 593 C C . HIS A 1 80 ? 16.542 -3.126 -18.052 1.00 77.00 80 HIS A C 1
ATOM 595 O O . HIS A 1 80 ? 17.400 -3.013 -18.923 1.00 77.00 80 HIS A O 1
ATOM 601 N N . LEU A 1 81 ? 15.234 -3.092 -18.333 1.00 77.75 81 LEU A N 1
ATOM 602 C CA . LEU A 1 81 ? 14.708 -3.046 -19.702 1.00 77.75 81 LEU A CA 1
ATOM 603 C C . LEU A 1 81 ? 15.212 -1.830 -20.495 1.00 77.75 81 LEU A C 1
ATOM 605 O O . LEU A 1 81 ? 15.496 -1.936 -21.687 1.00 77.75 81 LEU A O 1
ATOM 609 N N . LEU A 1 82 ? 15.328 -0.668 -19.847 1.00 84.56 82 LEU A N 1
ATOM 610 C CA . LEU A 1 82 ? 15.835 0.549 -20.485 1.00 84.56 82 LEU A CA 1
ATOM 611 C C . LEU A 1 82 ? 17.341 0.483 -20.767 1.00 84.56 82 LEU A C 1
ATOM 613 O O . LEU A 1 82 ? 17.786 0.999 -21.795 1.00 84.56 82 LEU A O 1
ATOM 617 N N . LEU A 1 83 ? 18.125 -0.131 -19.877 1.00 81.44 83 LEU A N 1
ATOM 618 C CA . LEU A 1 83 ? 19.557 -0.343 -20.098 1.00 81.44 83 LEU A CA 1
ATOM 619 C C . LEU A 1 83 ? 19.786 -1.287 -21.281 1.00 81.44 83 LEU A C 1
ATOM 621 O O . LEU A 1 83 ? 20.528 -0.929 -22.195 1.00 81.44 83 LEU A O 1
ATOM 625 N N . ASP A 1 84 ? 19.079 -2.417 -21.310 1.00 80.44 84 ASP A N 1
ATOM 626 C CA . ASP A 1 84 ? 19.170 -3.405 -22.388 1.00 80.44 84 ASP A CA 1
ATOM 627 C C . ASP A 1 84 ? 18.775 -2.790 -23.741 1.00 80.44 84 ASP A C 1
ATOM 629 O O . ASP A 1 84 ? 19.497 -2.919 -24.734 1.00 80.44 84 ASP A O 1
ATOM 633 N N . ALA A 1 85 ? 17.672 -2.032 -23.772 1.00 78.50 85 ALA A N 1
ATOM 634 C CA . ALA A 1 85 ? 17.230 -1.318 -24.967 1.00 78.50 85 ALA A CA 1
ATOM 635 C C . ALA A 1 85 ? 18.258 -0.282 -25.450 1.00 78.50 85 ALA A C 1
ATOM 637 O O . ALA A 1 85 ? 18.456 -0.142 -26.654 1.00 78.50 85 ALA A O 1
ATOM 638 N N . THR A 1 86 ? 18.935 0.416 -24.532 1.00 81.69 86 THR A N 1
ATOM 639 C CA . THR A 1 86 ? 19.984 1.384 -24.889 1.00 81.69 86 THR A CA 1
ATOM 640 C C . THR A 1 86 ? 21.191 0.681 -25.507 1.00 81.69 86 THR A C 1
ATOM 642 O O . THR A 1 86 ? 21.679 1.121 -26.543 1.00 81.69 86 THR A O 1
ATOM 645 N N . THR A 1 87 ? 21.635 -0.442 -24.933 1.00 74.94 87 THR A N 1
ATOM 646 C CA . THR A 1 87 ? 22.775 -1.206 -25.468 1.00 74.94 87 THR A CA 1
ATOM 647 C C . THR A 1 87 ? 22.497 -1.801 -26.849 1.00 74.94 87 THR A C 1
ATOM 649 O O . THR A 1 87 ? 23.371 -1.784 -27.708 1.00 74.94 87 THR A O 1
ATOM 652 N N . ALA A 1 88 ? 21.261 -2.235 -27.110 1.00 69.38 88 ALA A N 1
ATOM 653 C CA . ALA A 1 88 ? 20.851 -2.758 -28.413 1.00 69.38 88 ALA A CA 1
ATOM 654 C C . ALA A 1 88 ? 20.756 -1.684 -29.517 1.00 69.38 88 ALA A C 1
ATOM 656 O O . ALA A 1 88 ? 20.673 -2.028 -30.691 1.00 69.38 88 ALA A O 1
ATOM 657 N N . GLN A 1 89 ? 20.728 -0.393 -29.163 1.00 61.34 89 GLN A N 1
ATOM 658 C CA . GLN A 1 89 ? 20.766 0.713 -30.129 1.00 61.34 89 GLN A CA 1
ATOM 659 C C . GLN A 1 89 ? 22.195 1.163 -30.481 1.00 61.34 89 GLN A C 1
ATOM 661 O O . GLN A 1 89 ? 22.357 1.957 -31.409 1.00 61.34 89 GLN A O 1
ATOM 666 N N . GLU A 1 90 ? 23.205 0.716 -29.729 1.00 59.91 90 GLU A N 1
ATOM 667 C CA . GLU A 1 90 ? 24.618 1.057 -29.944 1.00 59.91 90 GLU A CA 1
ATOM 668 C C . GLU A 1 90 ? 25.367 0.017 -30.807 1.00 59.91 90 GLU A C 1
ATOM 670 O O . GLU A 1 90 ? 26.445 0.333 -31.316 1.00 59.91 90 GLU A O 1
ATOM 675 N N . GLU A 1 91 ? 24.792 -1.178 -31.004 1.00 52.03 91 GLU A N 1
ATOM 676 C CA . GLU A 1 91 ? 25.248 -2.226 -31.944 1.00 52.03 91 GLU A CA 1
ATOM 677 C C . GLU A 1 91 ? 24.635 -2.075 -33.349 1.00 52.03 91 GLU A C 1
ATOM 679 O O . GLU A 1 91 ? 25.380 -2.298 -34.334 1.00 52.03 91 GLU A O 1
#

Solvent-accessible surface area (backbone atoms only — not comparable to f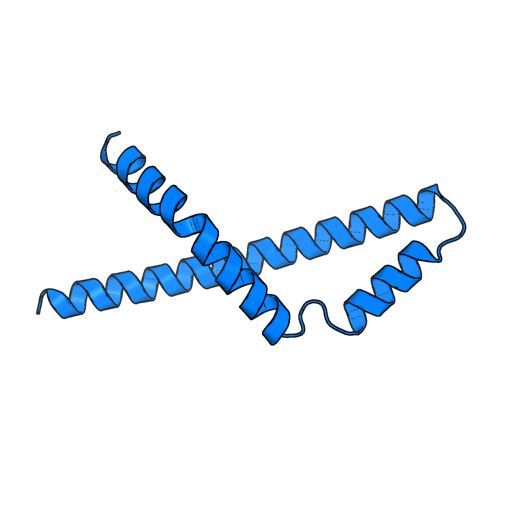ull-atom values): 5073 Å² total; per-residue (Å²): 110,70,69,58,56,51,50,50,50,53,47,63,68,43,46,67,59,50,53,50,54,50,51,52,50,40,59,74,67,47,70,72,31,73,70,47,52,50,52,52,51,52,29,71,66,40,82,52,68,67,62,21,51,52,44,47,52,50,52,52,51,50,53,49,51,49,53,49,52,52,51,50,53,54,51,52,53,52,51,51,55,52,53,54,56,53,56,67,72,76,113

Sequence (91 aa):
PERLETAQRIVAHSAPQLQRILNEALEAGEWFGSAHAAAVLQAAGTADPEERLARVRTLIADETRVSMLVGVAVGLELGHLLLDATTAQEE